Protein AF-A0A3N9WDV1-F1 (afdb_monomer_lite)

pLDDT: mean 91.4, std 13.29, range [44.91, 98.69]

Secondary structure (DSSP, 8-state):
---HHHHHHHH--HHHHHHHHHHHHHHHHHHHHHHHHHHHHS-HHHHHHHHTT--HHHHHHHHHHHHH-THHHH---S---HHHHHHHHHHHHHHHHHHHHHHHHTT-HHHHHHHHHHHHHTTSS-HHHHHHHHHHHHHHHHHT-

Sequence (145 aa):
MSTDADLVSEVDDPERRLALIRQREILLAFEEYGPGYHRVTGDGCRYVAEIVNATPAEWEWIYAHARTHPEVLIQAGPARNPVQWRQLRREQGEAAFRAADAAFTAGDTQAALDLLDEAHALGAIGPEQWERLRLAVITTADGAR

Foldseek 3Di:
DDDLVVVLVVLDDPVVLVVVLLVLLLLLLLQQQQQVCCVVPVCSLVVSCVVSVHDPVVSVVSVVCCVVVVCSNHVHDPDDDPVRSLVVLQVQLVVLQVVLVVCLVVLNLNSNLVSLSSSDSSPVDDPVRSVVVNVVSSVVNSVVD

Organism: NCBI:txid2203716

Structure (mmCIF, N/CA/C/O backbone):
data_AF-A0A3N9WDV1-F1
#
_entry.id   AF-A0A3N9WDV1-F1
#
loop_
_atom_site.group_PDB
_atom_site.id
_atom_site.type_symbol
_atom_site.label_atom_id
_atom_site.label_alt_id
_atom_site.label_comp_id
_atom_site.label_asym_id
_atom_site.label_entity_id
_atom_site.label_seq_id
_atom_site.pdbx_PDB_ins_code
_atom_site.Cartn_x
_atom_site.Cartn_y
_atom_site.Cartn_z
_atom_site.occupancy
_atom_site.B_iso_or_equiv
_atom_site.auth_seq_id
_atom_site.auth_comp_id
_atom_site.auth_asym_id
_atom_site.auth_atom_id
_atom_site.pd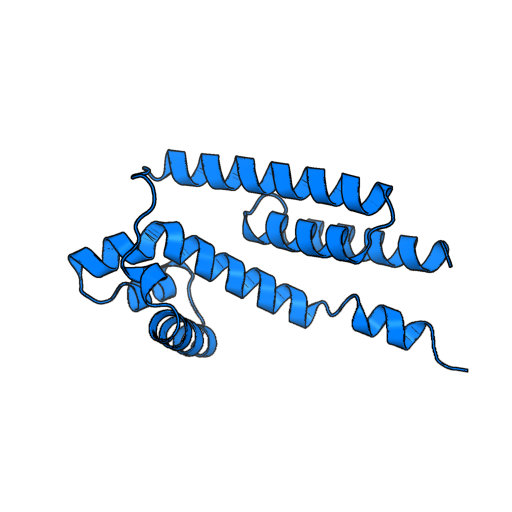bx_PDB_model_num
ATOM 1 N N . MET A 1 1 ? -4.867 -13.563 37.005 1.00 44.91 1 MET A N 1
ATOM 2 C CA . MET A 1 1 ? -5.627 -12.404 36.499 1.00 44.91 1 MET A CA 1
ATOM 3 C C . MET A 1 1 ? -4.679 -11.571 35.655 1.00 44.91 1 MET A C 1
ATOM 5 O O . MET A 1 1 ? -4.004 -10.707 36.190 1.00 44.91 1 MET A O 1
ATOM 9 N N . SER A 1 2 ? -4.555 -11.932 34.383 1.00 50.28 2 SER A N 1
ATOM 10 C CA . SER A 1 2 ? -3.883 -11.179 33.320 1.00 50.28 2 SER A CA 1
ATOM 11 C C . SER A 1 2 ? -4.471 -11.768 32.045 1.00 50.28 2 SER A C 1
ATOM 13 O O . SER A 1 2 ? -4.223 -12.938 31.768 1.00 50.28 2 SER A O 1
ATOM 15 N N . THR A 1 3 ? -5.393 -11.054 31.407 1.00 54.12 3 THR A N 1
ATOM 16 C CA . THR A 1 3 ? -6.096 -11.577 30.224 1.00 54.12 3 THR A CA 1
ATOM 17 C C . THR A 1 3 ? -6.465 -10.470 29.243 1.00 54.12 3 THR A C 1
ATOM 19 O O . THR A 1 3 ? -6.425 -10.708 28.045 1.00 54.12 3 THR A O 1
ATOM 22 N N . ASP A 1 4 ? -6.729 -9.245 29.709 1.00 47.69 4 ASP A N 1
ATOM 23 C CA . ASP A 1 4 ? -7.164 -8.171 28.803 1.00 47.69 4 ASP A CA 1
ATOM 24 C C . ASP A 1 4 ? -6.001 -7.435 28.120 1.00 47.69 4 ASP A C 1
ATOM 26 O O . ASP A 1 4 ? -6.088 -7.142 26.932 1.00 47.69 4 ASP A O 1
ATOM 30 N N . ALA A 1 5 ? -4.878 -7.218 28.815 1.00 50.69 5 ALA A N 1
ATOM 31 C CA . ALA A 1 5 ? -3.690 -6.586 28.226 1.00 50.69 5 ALA A CA 1
ATOM 32 C C . ALA A 1 5 ? -3.009 -7.466 27.157 1.00 50.69 5 ALA A C 1
ATOM 34 O O . ALA A 1 5 ? -2.520 -6.949 26.154 1.00 50.69 5 ALA A O 1
ATOM 35 N N . ASP A 1 6 ? -3.030 -8.791 27.339 1.00 48.19 6 ASP A N 1
ATOM 36 C CA . ASP A 1 6 ? -2.442 -9.746 26.390 1.00 48.19 6 ASP A CA 1
ATOM 37 C C . ASP A 1 6 ? -3.280 -9.869 25.099 1.00 48.19 6 ASP A C 1
ATOM 39 O O . ASP A 1 6 ? -2.723 -10.067 24.025 1.00 48.19 6 ASP A O 1
ATOM 43 N N . LEU A 1 7 ? -4.605 -9.669 25.163 1.00 48.56 7 LEU A N 1
ATOM 44 C CA . LEU A 1 7 ? -5.487 -9.698 23.983 1.00 48.56 7 LEU A CA 1
ATOM 45 C C . LEU A 1 7 ? -5.395 -8.425 23.129 1.00 48.56 7 LEU A C 1
ATOM 47 O O . LEU A 1 7 ? -5.507 -8.498 21.909 1.00 48.56 7 LEU A O 1
ATOM 51 N N . VAL A 1 8 ? -5.191 -7.253 23.741 1.00 51.97 8 VAL A N 1
ATOM 52 C CA . VAL A 1 8 ? -4.957 -5.998 22.995 1.00 51.97 8 VAL A CA 1
ATOM 53 C C . VAL A 1 8 ? -3.583 -6.029 22.323 1.00 51.97 8 VAL A C 1
ATOM 55 O O . VAL A 1 8 ? -3.456 -5.621 21.172 1.00 51.97 8 VAL A O 1
ATOM 58 N N . SER A 1 9 ? -2.592 -6.620 23.001 1.00 55.59 9 SER A N 1
ATOM 59 C CA . SER A 1 9 ? -1.264 -6.900 22.447 1.00 55.59 9 SER A CA 1
ATOM 60 C C . SER A 1 9 ? -1.281 -7.865 21.251 1.00 55.59 9 SER A C 1
ATOM 62 O O . SER A 1 9 ? -0.339 -7.840 20.462 1.00 55.59 9 SER A O 1
ATOM 64 N N . GLU A 1 10 ? -2.291 -8.732 21.109 1.00 59.12 10 GLU A N 1
ATOM 65 C CA . GLU A 1 10 ? -2.431 -9.612 19.935 1.00 59.12 10 GLU A CA 1
ATOM 66 C C . GLU A 1 10 ? -3.119 -8.921 18.745 1.00 59.12 10 GLU A C 1
ATOM 68 O O . GLU A 1 10 ? -2.823 -9.249 17.595 1.00 59.12 10 GLU A O 1
ATOM 73 N N . VAL A 1 11 ? -4.029 -7.974 19.008 1.00 67.69 11 VAL A N 1
ATOM 74 C CA . VAL A 1 11 ? -4.834 -7.275 17.984 1.00 67.69 11 VAL A CA 1
ATOM 75 C C . VAL A 1 11 ? -4.102 -6.063 17.400 1.00 67.69 11 VAL A C 1
ATOM 77 O O . VAL A 1 11 ? -4.284 -5.722 16.225 1.00 67.69 11 VAL A O 1
ATOM 80 N N . ASP A 1 12 ? -3.250 -5.416 18.193 1.00 82.06 12 ASP A N 1
ATOM 81 C CA . ASP A 1 12 ? -2.482 -4.267 17.747 1.00 82.06 12 ASP A CA 1
ATOM 82 C C . ASP A 1 12 ? -1.011 -4.325 18.180 1.00 82.06 12 ASP A C 1
ATOM 84 O O . ASP A 1 12 ? -0.658 -4.152 19.344 1.00 82.06 12 ASP A O 1
ATOM 88 N N . ASP A 1 13 ? -0.153 -4.534 17.181 1.00 91.19 13 ASP A N 1
ATOM 89 C CA . ASP A 1 13 ? 1.296 -4.366 17.251 1.00 91.19 13 ASP A CA 1
ATOM 90 C C . ASP A 1 13 ? 1.681 -3.262 16.246 1.00 91.19 13 ASP A C 1
ATOM 92 O O . ASP A 1 13 ? 1.704 -3.516 15.032 1.00 91.19 13 ASP A O 1
ATOM 96 N N . PRO A 1 14 ? 1.951 -2.026 16.708 1.00 91.62 14 PRO A N 1
ATOM 97 C CA . PRO A 1 14 ? 2.173 -0.894 15.817 1.00 91.62 14 PRO A CA 1
ATOM 98 C C . PRO A 1 14 ? 3.441 -1.045 14.973 1.00 91.62 14 PRO A C 1
ATOM 100 O O . PRO A 1 14 ? 3.449 -0.629 13.815 1.00 91.62 14 PRO A O 1
ATOM 103 N N . GLU A 1 15 ? 4.500 -1.665 15.501 1.00 93.88 15 GLU A N 1
ATOM 104 C CA . GLU A 1 15 ? 5.738 -1.884 14.744 1.00 93.88 15 GLU A CA 1
ATOM 105 C C . GLU A 1 15 ? 5.502 -2.884 13.612 1.00 93.88 15 GLU A C 1
ATOM 107 O O . GLU A 1 15 ? 5.896 -2.648 12.464 1.00 93.88 15 GLU A O 1
ATOM 112 N N . ARG A 1 16 ? 4.789 -3.976 13.906 1.00 94.44 16 ARG A N 1
ATOM 113 C CA . ARG A 1 16 ? 4.403 -4.955 12.890 1.00 94.44 16 ARG A CA 1
ATOM 114 C C . ARG A 1 16 ? 3.471 -4.355 11.843 1.00 94.44 16 ARG A C 1
ATOM 116 O O . ARG A 1 16 ? 3.664 -4.631 10.658 1.00 94.44 16 ARG A O 1
ATOM 123 N N . ARG A 1 17 ? 2.489 -3.540 12.238 1.00 96.12 17 ARG A N 1
ATOM 124 C CA . ARG A 1 17 ? 1.591 -2.861 11.288 1.00 96.12 17 ARG A CA 1
ATOM 125 C C . ARG A 1 17 ? 2.359 -1.921 10.369 1.00 96.12 17 ARG A C 1
ATOM 127 O O . ARG A 1 17 ? 2.202 -2.015 9.157 1.00 96.12 17 ARG A O 1
ATOM 134 N N . LEU A 1 18 ? 3.274 -1.112 10.905 1.00 96.69 18 LEU A N 1
ATOM 135 C CA . LEU A 1 18 ? 4.146 -0.256 10.092 1.00 96.69 18 LEU A CA 1
ATOM 136 C C . LEU A 1 18 ? 4.996 -1.066 9.102 1.00 96.69 18 LEU A C 1
ATOM 138 O O . LEU A 1 18 ? 5.113 -0.682 7.938 1.00 96.69 18 LEU A O 1
ATOM 142 N N . ALA A 1 19 ? 5.537 -2.215 9.515 1.00 96.12 19 ALA A N 1
ATOM 143 C CA . ALA A 1 19 ? 6.256 -3.107 8.606 1.00 96.12 19 ALA A CA 1
ATOM 144 C C . ALA A 1 19 ? 5.353 -3.673 7.490 1.00 96.12 19 ALA A C 1
ATOM 146 O O . ALA A 1 19 ? 5.788 -3.769 6.342 1.00 96.12 19 ALA A O 1
ATOM 147 N N . LEU A 1 20 ? 4.098 -4.024 7.794 1.00 96.44 20 LEU A N 1
ATOM 148 C CA . LEU A 1 20 ? 3.128 -4.520 6.808 1.00 96.44 20 LEU A CA 1
ATOM 149 C C . LEU A 1 20 ? 2.665 -3.426 5.840 1.00 96.44 20 LEU A C 1
ATOM 151 O O . LEU A 1 20 ? 2.623 -3.665 4.634 1.00 96.44 20 LEU A O 1
ATOM 155 N N . ILE A 1 21 ? 2.392 -2.220 6.340 1.00 98.12 21 ILE A N 1
ATOM 156 C CA . ILE A 1 21 ? 2.113 -1.026 5.529 1.00 98.12 21 ILE A CA 1
ATOM 157 C C . ILE A 1 21 ? 3.267 -0.809 4.556 1.00 98.12 21 ILE A C 1
ATOM 159 O O . ILE A 1 21 ? 3.057 -0.671 3.352 1.00 98.12 21 ILE A O 1
ATOM 163 N N . ARG A 1 22 ? 4.503 -0.855 5.055 1.00 97.88 22 ARG A N 1
ATOM 164 C CA . ARG A 1 22 ? 5.686 -0.655 4.227 1.00 97.88 22 ARG A CA 1
ATOM 165 C C . ARG A 1 22 ? 5.844 -1.731 3.149 1.00 97.88 22 ARG A C 1
ATOM 167 O O . ARG A 1 22 ? 6.145 -1.418 1.999 1.00 97.88 22 ARG A O 1
ATOM 174 N N . GLN A 1 23 ? 5.591 -2.998 3.478 1.00 97.88 23 GLN A N 1
ATOM 175 C CA . GLN A 1 23 ? 5.543 -4.068 2.474 1.00 97.88 23 GLN A CA 1
ATOM 176 C C . GLN A 1 23 ? 4.455 -3.802 1.432 1.00 97.88 23 GLN A C 1
ATOM 178 O O . GLN A 1 23 ? 4.690 -3.982 0.236 1.00 97.88 23 GLN A O 1
ATOM 183 N N . ARG A 1 24 ? 3.283 -3.325 1.859 1.00 98.19 24 ARG A N 1
ATOM 184 C CA . ARG A 1 24 ? 2.194 -2.973 0.952 1.00 98.19 24 ARG A CA 1
ATOM 185 C C . ARG A 1 24 ? 2.587 -1.845 0.001 1.00 98.19 24 ARG A C 1
ATOM 187 O O . ARG A 1 24 ? 2.366 -1.998 -1.195 1.00 98.19 24 ARG A O 1
ATOM 194 N N . GLU A 1 25 ? 3.237 -0.784 0.474 1.00 98.06 25 GLU A N 1
ATOM 195 C CA . GLU A 1 25 ? 3.782 0.292 -0.374 1.00 98.06 25 GLU A CA 1
ATOM 196 C C . GLU A 1 25 ? 4.717 -0.243 -1.469 1.00 98.06 25 GLU A C 1
ATOM 198 O O . GLU A 1 25 ? 4.614 0.144 -2.636 1.00 98.06 25 GLU A O 1
ATOM 203 N N . ILE A 1 26 ? 5.597 -1.182 -1.117 1.00 98.44 26 ILE A N 1
ATOM 204 C CA . ILE A 1 26 ? 6.503 -1.828 -2.074 1.00 98.44 26 ILE A CA 1
ATOM 205 C C . ILE A 1 26 ? 5.715 -2.646 -3.110 1.00 98.44 26 ILE A C 1
ATOM 207 O O . ILE A 1 26 ? 6.023 -2.596 -4.302 1.00 98.44 26 ILE A O 1
ATOM 211 N N . LEU A 1 27 ? 4.668 -3.365 -2.695 1.00 97.50 27 LEU A N 1
ATOM 212 C CA . LEU A 1 27 ? 3.790 -4.092 -3.619 1.00 97.50 27 LEU A CA 1
ATOM 213 C C . LEU A 1 27 ? 3.030 -3.143 -4.558 1.00 97.50 27 LEU A C 1
ATOM 215 O O . LEU A 1 27 ? 2.920 -3.423 -5.751 1.00 97.50 27 LEU A O 1
ATOM 219 N N . LEU A 1 28 ? 2.574 -1.989 -4.065 1.00 96.69 28 LEU A N 1
ATOM 220 C CA . LEU A 1 28 ? 1.956 -0.955 -4.901 1.00 96.69 28 LEU A CA 1
ATOM 221 C C . LEU A 1 28 ? 2.942 -0.420 -5.956 1.00 96.69 28 LEU A C 1
ATOM 223 O O . LEU A 1 28 ? 2.527 -0.118 -7.079 1.00 96.69 28 LEU A O 1
ATOM 227 N N . ALA A 1 29 ? 4.235 -0.337 -5.624 1.00 96.31 29 ALA A N 1
ATOM 228 C CA . ALA A 1 29 ? 5.288 0.029 -6.568 1.00 96.31 29 ALA A CA 1
ATOM 229 C C . ALA A 1 29 ? 5.581 -1.086 -7.588 1.00 96.31 29 ALA A C 1
ATOM 231 O O . ALA A 1 29 ? 5.816 -0.788 -8.761 1.00 96.31 29 ALA A O 1
ATOM 232 N N . PHE A 1 30 ? 5.505 -2.363 -7.199 1.00 96.88 30 PHE A N 1
ATOM 233 C CA . PHE A 1 30 ? 5.530 -3.468 -8.163 1.00 96.88 30 PHE A CA 1
ATOM 234 C C . PHE A 1 30 ? 4.378 -3.367 -9.165 1.00 96.88 30 PHE A C 1
ATOM 236 O O . PHE A 1 30 ? 4.627 -3.435 -10.366 1.00 96.88 30 PHE A O 1
ATOM 243 N N . GLU A 1 31 ? 3.146 -3.144 -8.698 1.00 95.00 31 GLU A N 1
ATOM 244 C CA . GLU A 1 31 ? 1.966 -3.013 -9.566 1.00 95.00 31 GLU A CA 1
ATOM 245 C C . GLU A 1 31 ? 2.131 -1.903 -10.622 1.00 95.00 31 GLU A C 1
ATOM 247 O O . GLU A 1 31 ? 1.708 -2.066 -11.769 1.00 95.00 31 GLU A O 1
ATOM 252 N N . GLU A 1 32 ? 2.742 -0.778 -10.241 1.00 94.44 32 GLU A N 1
ATOM 253 C CA . GLU A 1 32 ? 2.915 0.380 -11.120 1.00 94.44 32 GLU A CA 1
ATOM 254 C C . GLU A 1 32 ? 4.133 0.253 -12.051 1.00 94.44 32 GLU A C 1
ATOM 256 O O . GLU A 1 32 ? 4.038 0.556 -13.245 1.00 94.44 32 GLU A O 1
ATOM 261 N N . TYR A 1 33 ? 5.272 -0.208 -11.530 1.00 93.88 33 TYR A N 1
ATOM 262 C CA . TYR A 1 33 ? 6.571 -0.083 -12.197 1.00 93.88 33 TYR A CA 1
ATOM 263 C C . TYR A 1 33 ? 7.220 -1.424 -12.552 1.00 93.88 33 TYR A C 1
ATOM 265 O O . TYR A 1 33 ? 7.912 -1.514 -13.571 1.00 93.88 33 TYR A O 1
ATOM 273 N N . GLY A 1 34 ? 6.991 -2.465 -11.747 1.00 94.12 34 GLY A N 1
ATOM 274 C CA . GLY A 1 34 ? 7.700 -3.747 -11.815 1.00 94.12 34 GLY A CA 1
ATOM 275 C C . GLY A 1 34 ? 7.695 -4.367 -13.217 1.00 94.12 34 GLY A C 1
ATOM 276 O O . GLY A 1 34 ? 8.768 -4.499 -13.817 1.00 94.12 34 GLY A O 1
ATOM 277 N N . PRO A 1 35 ? 6.518 -4.668 -13.800 1.00 94.44 35 PRO A N 1
ATOM 278 C CA . PRO A 1 35 ? 6.431 -5.283 -15.122 1.00 94.44 35 PRO A CA 1
ATOM 279 C C . PRO A 1 35 ? 6.991 -4.427 -16.258 1.00 94.44 35 PRO A C 1
ATOM 281 O O . PRO A 1 35 ? 7.571 -4.949 -17.213 1.00 94.44 35 PRO A O 1
ATOM 284 N N . GLY A 1 36 ? 6.819 -3.106 -16.171 1.00 91.94 36 GLY A N 1
ATOM 285 C CA . GLY A 1 36 ? 7.315 -2.170 -17.176 1.00 91.94 36 GLY A CA 1
ATOM 286 C C . GLY A 1 36 ? 8.839 -2.168 -17.233 1.00 91.94 36 GLY A C 1
ATOM 287 O O . GLY A 1 36 ? 9.417 -2.409 -18.294 1.00 91.94 36 GLY A O 1
ATOM 288 N N . TYR A 1 37 ? 9.491 -1.958 -16.087 1.00 93.81 37 TYR A N 1
ATOM 289 C CA . TYR A 1 37 ? 10.950 -1.942 -16.021 1.00 93.81 37 TYR A CA 1
ATOM 290 C C . TYR A 1 37 ? 11.555 -3.313 -16.275 1.00 93.81 37 TYR A C 1
ATOM 292 O O . TYR A 1 37 ? 12.521 -3.397 -17.026 1.00 93.81 37 TYR A O 1
ATOM 300 N N . HIS A 1 38 ? 10.963 -4.389 -15.751 1.00 96.19 38 HIS A N 1
ATOM 301 C CA . HIS A 1 38 ? 11.467 -5.736 -16.004 1.00 96.19 38 HIS A CA 1
ATOM 302 C C . HIS A 1 38 ? 11.510 -6.064 -17.504 1.00 96.19 38 HIS A C 1
ATOM 304 O O . HIS A 1 38 ? 12.505 -6.596 -17.986 1.00 96.19 38 HIS A O 1
ATOM 310 N N . ARG A 1 39 ? 10.492 -5.660 -18.277 1.00 93.69 39 ARG A N 1
ATOM 311 C CA . ARG A 1 39 ? 10.474 -5.856 -19.736 1.00 93.69 39 ARG A CA 1
ATOM 312 C C . ARG A 1 39 ? 11.585 -5.096 -20.466 1.00 93.69 39 ARG A C 1
ATOM 314 O O . ARG A 1 39 ? 12.066 -5.566 -21.491 1.00 93.69 39 ARG A O 1
ATOM 321 N N . VAL A 1 40 ? 11.950 -3.911 -19.979 1.00 93.00 40 VAL A N 1
ATOM 322 C CA . VAL A 1 40 ? 12.935 -3.034 -20.631 1.00 93.00 40 VAL A CA 1
ATOM 323 C C . VAL A 1 40 ? 14.363 -3.386 -20.217 1.00 93.00 40 VAL A C 1
ATOM 325 O O . VAL A 1 40 ? 15.272 -3.309 -21.038 1.00 93.00 40 VAL A O 1
ATOM 328 N N . THR A 1 41 ? 14.575 -3.752 -18.953 1.00 93.62 41 THR A N 1
ATOM 329 C CA . THR A 1 41 ? 15.915 -3.843 -18.351 1.00 93.62 41 THR A CA 1
ATOM 330 C C . THR A 1 41 ? 16.286 -5.243 -17.880 1.00 93.62 41 THR A C 1
ATOM 332 O O . THR A 1 41 ? 17.453 -5.493 -17.595 1.00 93.62 41 THR A O 1
ATOM 335 N N . GLY A 1 42 ? 15.316 -6.153 -17.772 1.00 93.94 42 GLY A N 1
ATOM 336 C CA . GLY A 1 42 ? 15.494 -7.472 -17.168 1.00 93.94 42 GLY A CA 1
ATOM 337 C C . GLY A 1 42 ? 15.508 -7.467 -15.635 1.00 93.94 42 GLY A C 1
ATOM 338 O O . GLY A 1 42 ? 15.440 -8.535 -15.037 1.00 93.94 42 GLY A O 1
ATOM 339 N N . ASP A 1 43 ? 15.516 -6.301 -14.979 1.00 95.06 43 ASP A N 1
ATOM 340 C CA . ASP A 1 43 ? 15.625 -6.188 -13.519 1.00 95.06 43 ASP A CA 1
ATOM 341 C C . ASP A 1 43 ? 14.619 -5.172 -12.962 1.00 95.06 43 ASP A C 1
ATOM 343 O O . ASP A 1 43 ? 14.954 -4.032 -12.644 1.00 95.06 43 ASP A O 1
ATOM 347 N N . GLY A 1 44 ? 13.347 -5.577 -12.878 1.00 96.44 44 GLY A N 1
ATOM 348 C CA . GLY A 1 44 ? 12.295 -4.745 -12.288 1.00 96.44 44 GLY A CA 1
ATOM 349 C C . GLY A 1 44 ? 12.455 -4.565 -10.776 1.00 96.44 44 GLY A C 1
ATOM 350 O O . GLY A 1 44 ? 12.094 -3.511 -10.259 1.00 96.44 44 GLY A O 1
ATOM 351 N N . CYS A 1 45 ? 13.045 -5.546 -10.082 1.00 97.62 45 CYS A N 1
ATOM 352 C CA . CYS A 1 4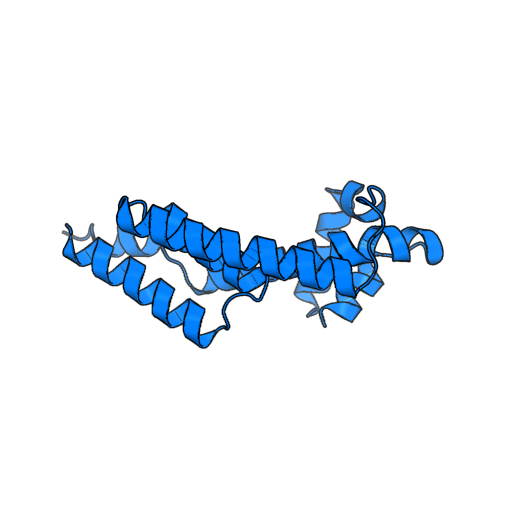5 ? 13.301 -5.494 -8.641 1.00 97.62 45 CYS A CA 1
ATOM 353 C C . CYS A 1 45 ? 14.188 -4.308 -8.269 1.00 97.62 45 CYS A C 1
ATOM 355 O O . CYS A 1 45 ? 13.829 -3.548 -7.370 1.00 97.62 45 CYS A O 1
ATOM 357 N N . ARG A 1 46 ? 15.291 -4.100 -9.002 1.00 98.06 46 ARG A N 1
ATOM 358 C CA . ARG A 1 46 ? 16.177 -2.951 -8.787 1.00 98.06 46 ARG A CA 1
ATOM 359 C C . ARG A 1 46 ? 15.425 -1.624 -8.877 1.00 98.06 46 ARG A C 1
ATOM 361 O O . ARG A 1 46 ? 15.572 -0.781 -8.001 1.00 98.06 46 ARG A O 1
ATOM 368 N N . TYR A 1 47 ? 14.593 -1.445 -9.903 1.00 96.31 47 TYR A N 1
ATOM 369 C CA . TYR A 1 47 ? 13.850 -0.194 -10.085 1.00 96.31 47 TYR A CA 1
ATOM 370 C C . TYR A 1 47 ? 12.791 0.026 -9.012 1.00 96.31 47 TYR A C 1
ATOM 372 O O . TYR A 1 47 ? 12.650 1.146 -8.534 1.00 96.31 47 TYR A O 1
ATOM 380 N N . VAL A 1 48 ? 12.065 -1.019 -8.608 1.00 97.94 48 VAL A N 1
ATOM 381 C CA . VAL A 1 48 ? 11.108 -0.914 -7.497 1.00 97.94 48 VAL A CA 1
ATOM 382 C C . VAL A 1 48 ? 11.828 -0.485 -6.221 1.00 97.94 48 VAL A C 1
ATOM 384 O O . VAL 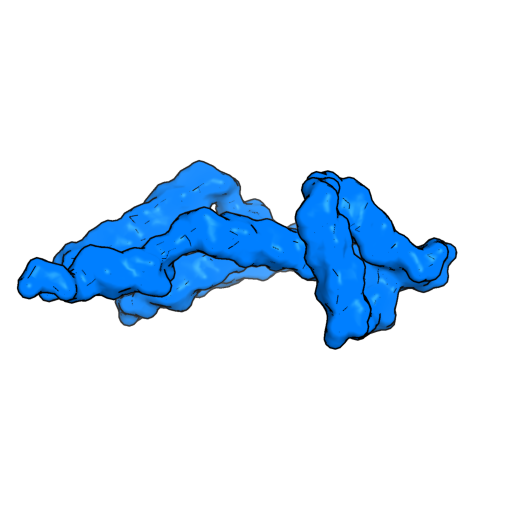A 1 48 ? 11.391 0.465 -5.575 1.00 97.94 48 VAL A O 1
ATOM 387 N N . ALA A 1 49 ? 12.961 -1.116 -5.904 1.00 98.38 49 ALA A N 1
ATOM 388 C CA . ALA A 1 49 ? 13.762 -0.786 -4.731 1.00 98.38 49 ALA A CA 1
ATOM 389 C C . ALA A 1 49 ? 14.303 0.656 -4.770 1.00 98.38 49 ALA A C 1
ATOM 391 O O . ALA A 1 49 ? 14.244 1.365 -3.768 1.00 98.38 49 ALA A O 1
ATOM 392 N N . GLU A 1 50 ? 14.772 1.125 -5.927 1.00 97.94 50 GLU A N 1
ATOM 393 C CA . GLU A 1 50 ? 15.219 2.511 -6.114 1.00 97.94 50 GLU A CA 1
ATOM 394 C C . GLU A 1 50 ? 14.067 3.519 -5.965 1.00 97.94 50 GLU A C 1
ATOM 396 O O . GLU A 1 50 ? 14.214 4.514 -5.258 1.00 97.94 50 GLU A O 1
ATOM 401 N N . ILE A 1 51 ? 12.906 3.259 -6.576 1.00 96.25 51 ILE A N 1
ATOM 402 C CA . ILE A 1 51 ? 11.735 4.154 -6.541 1.00 96.25 51 ILE A CA 1
ATOM 403 C C . ILE A 1 51 ? 11.222 4.350 -5.114 1.00 96.25 51 ILE A C 1
ATOM 405 O O . ILE A 1 51 ? 10.897 5.471 -4.721 1.00 96.25 51 ILE A O 1
ATOM 409 N N . VAL A 1 52 ? 11.160 3.273 -4.330 1.00 97.00 52 VAL A N 1
ATOM 410 C CA . VAL A 1 52 ? 10.674 3.327 -2.944 1.00 97.00 52 VAL A CA 1
ATOM 411 C C . VAL A 1 52 ? 11.763 3.705 -1.939 1.00 97.00 52 VAL A C 1
ATOM 413 O O . VAL A 1 52 ? 11.477 3.749 -0.744 1.00 97.00 52 VAL A O 1
ATOM 416 N N . ASN A 1 53 ? 12.987 4.003 -2.394 1.00 97.94 53 ASN A N 1
ATOM 417 C CA . ASN A 1 53 ? 14.163 4.248 -1.551 1.00 97.94 53 ASN A CA 1
ATOM 418 C C . ASN A 1 53 ? 14.377 3.131 -0.514 1.00 97.94 53 ASN A C 1
ATOM 420 O O . ASN A 1 53 ? 14.477 3.387 0.686 1.00 97.94 53 ASN A O 1
ATOM 424 N N . ALA A 1 54 ? 14.395 1.885 -0.983 1.00 98.00 54 ALA A N 1
ATOM 425 C CA . ALA A 1 54 ? 14.439 0.707 -0.132 1.00 98.00 54 ALA A CA 1
ATOM 426 C C . ALA A 1 54 ? 15.712 0.643 0.733 1.00 98.00 54 ALA A C 1
ATOM 428 O O . ALA A 1 54 ? 16.830 0.868 0.257 1.00 98.00 54 ALA A O 1
ATOM 429 N N . THR A 1 55 ? 15.549 0.261 1.998 1.00 98.19 55 THR A N 1
ATOM 430 C CA . THR A 1 55 ? 16.651 -0.105 2.901 1.00 98.19 55 THR A CA 1
ATOM 431 C C . THR A 1 55 ? 17.270 -1.450 2.501 1.00 98.19 55 THR A C 1
ATOM 433 O O . THR A 1 55 ? 16.600 -2.250 1.850 1.00 98.19 55 THR A O 1
ATOM 436 N N . PRO A 1 56 ? 18.506 -1.793 2.916 1.00 98.12 56 PRO A N 1
ATOM 437 C CA . PRO A 1 56 ? 19.120 -3.078 2.556 1.00 98.12 56 PRO A CA 1
ATOM 438 C C . PRO A 1 56 ? 18.270 -4.317 2.891 1.00 98.12 56 PRO A C 1
ATOM 440 O O . PRO A 1 56 ? 18.251 -5.275 2.123 1.00 98.12 56 PRO A O 1
ATOM 443 N N . ALA A 1 57 ? 17.525 -4.293 4.001 1.00 97.19 57 ALA A N 1
ATOM 444 C CA . ALA A 1 57 ? 16.609 -5.377 4.355 1.00 97.19 57 ALA A CA 1
ATOM 445 C C . ALA A 1 57 ? 15.397 -5.450 3.406 1.00 97.19 57 ALA A C 1
ATOM 447 O O . ALA A 1 57 ? 14.953 -6.537 3.042 1.00 97.19 57 ALA A O 1
ATOM 448 N N . GLU A 1 58 ? 14.887 -4.301 2.961 1.00 98.44 58 GLU A N 1
ATOM 449 C CA . GLU A 1 58 ? 13.817 -4.232 1.962 1.00 98.44 58 GLU A CA 1
ATOM 450 C C . GLU A 1 58 ? 14.306 -4.677 0.581 1.00 98.44 58 GLU A C 1
ATOM 452 O O . GLU A 1 58 ? 13.555 -5.337 -0.127 1.00 98.44 58 GLU A O 1
ATOM 457 N N . TRP A 1 59 ? 15.563 -4.400 0.213 1.00 98.50 59 TRP A N 1
ATOM 458 C CA . TRP A 1 59 ? 16.177 -4.952 -1.001 1.00 98.50 59 TRP A CA 1
ATOM 459 C C . TRP A 1 59 ? 16.142 -6.485 -0.987 1.00 98.50 59 TRP A C 1
ATOM 461 O O . TRP A 1 59 ? 15.611 -7.098 -1.913 1.00 98.50 59 TRP A O 1
ATOM 471 N N . GLU A 1 60 ? 16.648 -7.109 0.079 1.00 98.19 60 GLU A N 1
ATOM 472 C CA . GLU A 1 60 ? 16.601 -8.567 0.263 1.00 98.19 60 GLU A CA 1
ATOM 473 C C . GLU A 1 60 ? 15.163 -9.099 0.156 1.00 98.19 60 GLU A C 1
ATOM 475 O O . GLU A 1 60 ? 14.895 -10.054 -0.582 1.00 98.19 60 GLU A O 1
ATOM 480 N N . TRP A 1 61 ? 14.217 -8.439 0.832 1.00 98.12 61 TRP A N 1
ATOM 481 C CA . TRP A 1 61 ? 12.805 -8.812 0.803 1.00 98.12 61 TRP A CA 1
ATOM 482 C C . TRP A 1 61 ? 12.189 -8.693 -0.598 1.00 98.12 61 TRP A C 1
ATOM 484 O O . TRP A 1 61 ? 11.527 -9.627 -1.040 1.00 98.12 61 TRP A O 1
ATOM 494 N N . ILE 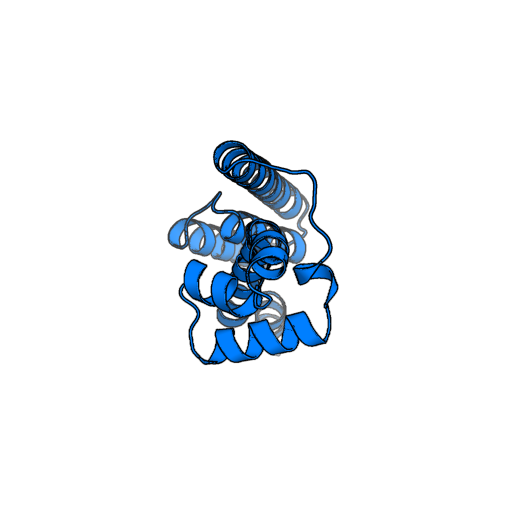A 1 62 ? 12.448 -7.604 -1.332 1.00 98.62 62 ILE A N 1
ATOM 495 C CA . ILE A 1 62 ? 11.964 -7.360 -2.704 1.00 98.62 62 ILE A CA 1
ATOM 496 C C . ILE A 1 62 ? 12.400 -8.492 -3.638 1.00 98.62 62 ILE A C 1
ATOM 498 O O . ILE A 1 62 ? 11.579 -9.051 -4.370 1.00 98.62 62 ILE A O 1
ATOM 502 N N . TYR A 1 63 ? 13.684 -8.862 -3.601 1.00 98.31 63 TYR A N 1
ATOM 503 C CA . TYR A 1 63 ? 14.209 -9.946 -4.434 1.00 98.31 63 TYR A CA 1
ATOM 504 C C . TYR A 1 63 ? 13.689 -11.317 -3.992 1.00 98.31 63 TYR A C 1
ATOM 506 O O . TYR A 1 63 ? 13.406 -12.169 -4.838 1.00 98.31 63 TYR A O 1
ATOM 514 N N . ALA A 1 64 ? 13.551 -11.555 -2.686 1.00 98.19 64 ALA A N 1
ATOM 515 C CA . ALA A 1 64 ? 12.969 -12.792 -2.177 1.00 98.19 64 ALA A CA 1
ATOM 516 C C . ALA A 1 64 ? 11.498 -12.938 -2.592 1.00 98.19 64 ALA A C 1
ATOM 518 O O . ALA A 1 64 ? 11.109 -14.006 -3.064 1.00 98.19 64 ALA A O 1
ATOM 519 N N . HIS A 1 65 ? 10.716 -11.862 -2.483 1.00 97.88 65 HIS A N 1
ATOM 520 C CA . HIS A 1 65 ? 9.308 -11.828 -2.853 1.00 97.88 65 HIS A CA 1
ATOM 521 C C . HIS A 1 65 ? 9.119 -12.092 -4.347 1.00 97.88 65 HIS A C 1
ATOM 523 O O . HIS A 1 65 ? 8.385 -13.004 -4.707 1.00 97.88 65 HIS A O 1
ATOM 529 N N . ALA A 1 66 ? 9.835 -11.383 -5.224 1.00 97.44 66 ALA A N 1
ATOM 530 C CA . ALA A 1 66 ? 9.717 -11.586 -6.670 1.00 97.44 66 ALA A CA 1
ATOM 531 C C . ALA A 1 66 ? 10.183 -12.979 -7.134 1.00 97.44 66 ALA A C 1
ATOM 533 O O . ALA A 1 66 ? 9.750 -13.468 -8.174 1.00 97.44 66 ALA A O 1
ATOM 534 N N . ARG A 1 67 ? 11.052 -13.651 -6.366 1.00 97.69 67 ARG A N 1
ATOM 535 C CA . ARG A 1 67 ? 11.451 -15.039 -6.642 1.00 97.69 67 ARG A CA 1
ATOM 536 C C . ARG A 1 67 ? 10.330 -16.033 -6.342 1.00 97.69 67 ARG A C 1
ATOM 538 O O . ARG A 1 67 ? 10.208 -17.028 -7.051 1.00 97.69 67 ARG A O 1
ATOM 545 N N . THR A 1 68 ? 9.553 -15.793 -5.287 1.00 97.75 68 THR A N 1
ATOM 546 C CA . THR A 1 68 ? 8.425 -16.652 -4.891 1.00 97.75 68 THR A CA 1
ATOM 547 C C . THR A 1 68 ? 7.103 -16.249 -5.548 1.00 97.75 68 THR A C 1
ATOM 549 O O . THR A 1 68 ? 6.220 -17.093 -5.650 1.00 97.75 68 THR A O 1
ATOM 552 N N . HIS A 1 69 ? 7.012 -15.015 -6.050 1.00 96.81 69 HIS A N 1
ATOM 553 C CA . HIS A 1 69 ? 5.857 -14.417 -6.728 1.00 96.81 69 HIS A CA 1
ATOM 554 C C . HIS A 1 69 ? 6.296 -13.757 -8.048 1.00 96.81 69 HIS A C 1
ATOM 556 O O . HIS A 1 69 ? 6.235 -12.533 -8.190 1.00 96.81 69 HIS A O 1
ATOM 562 N N . PRO A 1 70 ? 6.812 -14.523 -9.027 1.00 96.44 70 PRO A N 1
ATOM 563 C CA . PRO A 1 70 ? 7.341 -13.960 -10.271 1.00 96.44 70 PRO A CA 1
ATOM 564 C C . PRO A 1 70 ? 6.300 -13.176 -11.084 1.00 96.44 70 PRO A C 1
ATOM 566 O O . PRO A 1 70 ? 6.667 -12.331 -11.902 1.00 96.44 70 PRO A O 1
ATOM 569 N N . GLU A 1 71 ? 5.005 -13.406 -10.854 1.00 95.31 71 GLU A N 1
ATOM 570 C CA . GLU A 1 71 ? 3.896 -12.683 -11.472 1.00 95.31 71 GLU A CA 1
ATOM 571 C C . GLU A 1 71 ? 3.983 -11.163 -11.295 1.00 95.31 71 GLU A C 1
ATOM 573 O O . GLU A 1 71 ? 3.628 -10.444 -12.229 1.00 95.31 71 GLU A O 1
ATOM 578 N N . VAL A 1 72 ? 4.544 -10.663 -10.186 1.00 94.94 72 VAL A N 1
ATOM 579 C CA . VAL A 1 72 ? 4.687 -9.216 -9.928 1.00 94.94 72 VAL A CA 1
ATOM 580 C C . VAL A 1 72 ? 5.614 -8.516 -10.930 1.00 94.94 72 VAL A C 1
ATOM 582 O O . VAL A 1 72 ? 5.579 -7.295 -11.066 1.00 94.94 72 VAL A O 1
ATOM 585 N N . LEU A 1 73 ? 6.442 -9.279 -11.652 1.00 95.75 73 LEU A N 1
ATOM 586 C CA . LEU A 1 73 ? 7.365 -8.779 -12.674 1.00 95.75 73 LEU A CA 1
ATOM 587 C C . LEU A 1 73 ? 6.863 -8.980 -14.108 1.00 95.75 73 LEU A C 1
ATOM 589 O O . LEU A 1 73 ? 7.450 -8.427 -15.036 1.00 95.75 73 LEU A O 1
ATOM 593 N N . ILE A 1 74 ? 5.818 -9.778 -14.327 1.00 91.94 74 ILE A N 1
ATOM 594 C CA . ILE A 1 74 ? 5.388 -10.154 -15.686 1.00 91.94 74 ILE A CA 1
ATOM 595 C C . ILE A 1 74 ? 3.921 -9.834 -15.964 1.00 91.94 74 ILE A C 1
ATOM 597 O O . ILE A 1 74 ? 3.571 -9.525 -17.106 1.00 91.94 74 ILE A O 1
ATOM 601 N N . GLN A 1 75 ? 3.062 -9.851 -14.944 1.00 89.25 75 GLN A N 1
ATOM 602 C CA . GLN A 1 75 ? 1.648 -9.529 -15.079 1.00 89.25 75 GLN A CA 1
ATOM 603 C C . GLN A 1 75 ? 1.452 -8.021 -14.950 1.00 89.25 75 GLN A C 1
ATOM 605 O O . GLN A 1 75 ? 1.233 -7.475 -13.874 1.00 89.25 75 GLN A O 1
ATOM 610 N N . ALA A 1 76 ? 1.523 -7.331 -16.086 1.00 80.56 76 ALA A N 1
ATOM 611 C CA . ALA A 1 76 ? 1.089 -5.947 -16.149 1.00 80.56 76 ALA A CA 1
ATOM 612 C C . ALA A 1 76 ? -0.446 -5.889 -16.092 1.00 80.56 76 ALA A C 1
ATOM 614 O O . ALA A 1 76 ? -1.126 -6.514 -16.910 1.00 80.56 76 ALA A O 1
ATOM 615 N N . GLY A 1 77 ? -0.987 -5.100 -15.162 1.00 80.31 77 GLY A N 1
ATOM 616 C CA . GLY A 1 77 ? -2.384 -4.677 -15.226 1.00 80.31 77 GLY A CA 1
ATOM 617 C C . GLY A 1 77 ? -2.658 -3.794 -16.456 1.00 80.31 77 GLY A C 1
ATOM 618 O O . GLY A 1 77 ? -1.769 -3.561 -17.283 1.00 80.31 77 GLY A O 1
ATOM 619 N N . PRO A 1 78 ? -3.883 -3.253 -16.589 1.00 86.19 78 PRO A N 1
ATOM 620 C CA . PRO A 1 78 ? -4.198 -2.291 -17.638 1.00 86.19 78 PRO A CA 1
ATOM 621 C C . PRO A 1 78 ? -3.171 -1.158 -17.685 1.00 86.19 78 PRO A C 1
ATOM 623 O O . PRO A 1 78 ? -2.809 -0.604 -16.642 1.00 86.19 78 PRO A O 1
ATOM 626 N N . ALA A 1 79 ? -2.724 -0.811 -18.894 1.00 85.50 79 ALA A N 1
ATOM 627 C CA . ALA A 1 79 ? -1.789 0.285 -19.093 1.00 85.50 79 ALA A CA 1
ATOM 628 C C . ALA A 1 79 ? -2.389 1.585 -18.539 1.00 85.50 79 ALA A C 1
ATOM 630 O O . ALA A 1 79 ? -3.482 1.996 -18.933 1.00 85.50 79 ALA A O 1
ATOM 631 N N . ARG A 1 80 ? -1.661 2.219 -17.620 1.00 93.69 80 ARG A N 1
ATOM 632 C CA . ARG A 1 80 ? -2.037 3.474 -16.970 1.00 93.69 80 ARG A CA 1
ATOM 633 C C . ARG A 1 80 ? -0.881 4.456 -17.060 1.00 93.69 80 ARG A C 1
ATOM 635 O O . ARG A 1 80 ? 0.278 4.081 -16.903 1.00 93.69 80 ARG A O 1
ATOM 642 N N . ASN A 1 81 ? -1.201 5.716 -17.315 1.00 92.94 81 ASN A N 1
ATOM 643 C CA . ASN A 1 81 ? -0.249 6.809 -17.169 1.00 92.94 81 ASN A CA 1
ATOM 644 C C . ASN A 1 81 ? -0.132 7.229 -15.683 1.00 92.94 81 ASN A C 1
ATOM 646 O O . ASN A 1 81 ? -0.983 6.854 -14.871 1.00 92.94 81 ASN A O 1
ATOM 650 N N . PRO A 1 82 ? 0.867 8.050 -15.309 1.00 91.44 82 PRO A N 1
ATOM 651 C CA . PRO A 1 82 ? 1.066 8.447 -13.911 1.00 91.44 82 PRO A CA 1
ATOM 652 C C . PRO A 1 82 ? -0.129 9.169 -13.267 1.00 91.44 82 PRO A C 1
ATOM 654 O O . PRO A 1 82 ? -0.337 9.074 -12.062 1.00 91.44 82 PRO A O 1
ATOM 657 N N . VAL A 1 83 ? -0.939 9.905 -14.041 1.00 95.88 83 VAL A N 1
ATOM 658 C CA . VAL A 1 83 ? -2.151 10.565 -13.517 1.00 95.88 83 VAL A CA 1
ATOM 659 C C . VAL A 1 83 ? -3.207 9.521 -13.157 1.00 95.88 83 VAL A C 1
ATOM 661 O O . VAL A 1 83 ? -3.815 9.612 -12.095 1.00 95.88 83 VAL A O 1
ATOM 664 N N . GLN A 1 84 ? -3.392 8.514 -14.011 1.00 96.44 84 GLN A N 1
ATOM 665 C CA . GLN A 1 84 ? -4.339 7.422 -13.785 1.00 96.44 84 GLN A CA 1
ATOM 666 C C . GLN A 1 84 ? -3.934 6.550 -12.595 1.00 96.44 84 GLN A C 1
ATOM 668 O O . GLN A 1 84 ? -4.805 6.137 -11.836 1.00 96.44 84 GLN A O 1
ATOM 673 N N . TRP A 1 85 ? -2.636 6.302 -12.398 1.00 94.62 85 TRP A N 1
ATOM 674 C CA . TRP A 1 85 ? -2.150 5.625 -11.194 1.00 94.62 85 TRP A CA 1
ATOM 675 C C . TRP A 1 85 ? -2.444 6.430 -9.934 1.00 94.62 85 TRP A C 1
ATOM 677 O O . TRP A 1 85 ? -3.060 5.901 -9.013 1.00 94.62 85 TRP A O 1
ATOM 687 N N . ARG A 1 86 ? -2.120 7.730 -9.917 1.00 94.25 86 ARG A N 1
ATOM 688 C CA . ARG A 1 86 ? -2.448 8.598 -8.774 1.00 94.25 86 ARG A CA 1
ATOM 689 C C . ARG A 1 86 ? -3.944 8.638 -8.473 1.00 94.25 86 ARG A C 1
ATOM 691 O O . ARG A 1 86 ? -4.325 8.574 -7.309 1.00 94.25 86 ARG A O 1
ATOM 698 N N . GLN A 1 87 ? -4.785 8.733 -9.501 1.00 97.06 87 GLN A N 1
ATOM 699 C CA . GLN A 1 87 ? -6.236 8.716 -9.327 1.00 97.06 87 GLN A CA 1
ATOM 700 C C . GLN A 1 87 ? -6.716 7.380 -8.750 1.00 97.06 87 GLN A C 1
ATOM 702 O O . GLN A 1 87 ? -7.470 7.385 -7.783 1.00 97.06 87 GLN A O 1
ATOM 707 N N . LEU A 1 88 ? -6.236 6.253 -9.285 1.00 96.19 88 LEU A N 1
ATOM 708 C CA . LEU A 1 88 ? -6.584 4.928 -8.778 1.00 96.19 88 LEU A CA 1
ATOM 709 C C . LEU A 1 88 ? -6.203 4.773 -7.300 1.00 96.19 88 LEU A C 1
ATOM 711 O O . LEU A 1 88 ? -7.031 4.343 -6.504 1.00 96.19 88 LEU A O 1
ATOM 715 N N . ARG A 1 89 ? -4.973 5.152 -6.926 1.00 95.81 89 ARG A N 1
ATOM 716 C CA . ARG A 1 89 ? -4.499 5.066 -5.535 1.00 95.81 89 ARG A CA 1
ATOM 717 C C . ARG A 1 89 ? -5.342 5.923 -4.601 1.00 95.81 89 ARG A C 1
ATOM 719 O O . ARG A 1 89 ? -5.760 5.446 -3.552 1.00 95.81 89 ARG A O 1
ATOM 726 N N . ARG A 1 90 ? -5.672 7.145 -5.026 1.00 96.94 90 ARG A N 1
ATOM 727 C CA . ARG A 1 90 ? -6.568 8.032 -4.282 1.00 96.94 90 ARG A CA 1
ATOM 728 C C . ARG A 1 90 ? -7.948 7.405 -4.073 1.00 96.94 90 ARG A C 1
ATOM 730 O O . ARG A 1 90 ? -8.425 7.371 -2.946 1.00 96.94 90 ARG A O 1
ATOM 737 N N . GLU A 1 91 ? -8.584 6.905 -5.131 1.00 98.19 91 GLU A N 1
ATOM 738 C CA . GLU A 1 91 ? -9.920 6.299 -5.049 1.00 98.19 91 GLU A CA 1
ATOM 739 C C . GLU A 1 91 ? -9.931 5.059 -4.145 1.00 98.19 91 GLU A C 1
ATOM 741 O O . GLU A 1 91 ? -10.826 4.912 -3.310 1.00 98.19 91 GLU A O 1
ATOM 746 N N . GLN A 1 92 ? -8.920 4.194 -4.274 1.00 98.25 92 GLN A N 1
ATOM 747 C CA . GLN A 1 92 ? -8.761 3.008 -3.432 1.00 98.25 92 GLN A CA 1
ATOM 748 C C . GLN A 1 92 ? -8.519 3.387 -1.967 1.00 98.25 92 GLN A C 1
ATOM 750 O O . GLN A 1 92 ? -9.148 2.811 -1.084 1.00 98.25 92 GLN A O 1
ATOM 755 N N . GLY A 1 93 ? -7.664 4.376 -1.702 1.00 98.38 93 GLY A N 1
ATOM 756 C CA . GLY A 1 93 ? -7.347 4.801 -0.341 1.00 98.38 93 GLY A CA 1
ATOM 757 C C . GLY A 1 93 ? -8.534 5.476 0.345 1.00 98.38 93 GLY A C 1
ATOM 758 O O . GLY A 1 93 ? -8.838 5.178 1.497 1.00 98.38 93 GLY A O 1
ATOM 759 N N . GLU A 1 94 ? -9.279 6.321 -0.375 1.00 98.31 94 GLU A N 1
ATOM 760 C CA . GLU A 1 94 ? -10.531 6.900 0.124 1.00 98.31 94 GLU A CA 1
ATOM 761 C C . GLU A 1 94 ? -11.594 5.818 0.390 1.00 98.31 94 GLU A C 1
ATOM 763 O O . GLU A 1 94 ? -12.376 5.932 1.336 1.00 98.31 94 GLU A O 1
ATOM 768 N N . ALA A 1 95 ? -11.647 4.767 -0.436 1.00 98.69 95 ALA A N 1
ATOM 769 C CA . ALA A 1 95 ? -12.544 3.636 -0.219 1.00 98.69 95 ALA A CA 1
ATOM 770 C C . ALA A 1 95 ? -12.145 2.811 1.013 1.00 98.69 95 ALA A C 1
ATOM 772 O O . ALA A 1 95 ? -13.019 2.507 1.824 1.00 98.69 95 ALA A O 1
ATOM 773 N N . ALA A 1 96 ? -10.854 2.511 1.185 1.00 98.69 96 ALA A N 1
ATOM 774 C CA . ALA A 1 96 ? -10.326 1.832 2.368 1.00 98.69 96 ALA A CA 1
ATOM 775 C C . ALA A 1 96 ? -10.625 2.633 3.643 1.00 98.69 96 ALA A C 1
ATOM 777 O O . ALA A 1 96 ? -11.153 2.083 4.603 1.00 98.69 96 ALA A O 1
ATOM 778 N N . PHE A 1 97 ? -10.424 3.954 3.615 1.00 98.38 97 PHE A N 1
ATOM 779 C CA . PHE A 1 97 ? -10.720 4.818 4.756 1.00 98.38 97 PHE A CA 1
ATOM 780 C C . PHE A 1 97 ? -12.210 4.811 5.144 1.00 98.38 97 PHE A C 1
ATOM 782 O O . PHE A 1 97 ? -12.545 4.690 6.320 1.00 98.38 97 PHE A O 1
ATOM 789 N N . ARG A 1 98 ? -13.128 4.875 4.167 1.00 98.56 98 ARG A N 1
ATOM 790 C CA . ARG A 1 98 ? -14.574 4.743 4.441 1.00 98.56 98 ARG A CA 1
ATOM 791 C C . ARG A 1 98 ? -14.944 3.358 4.969 1.00 98.56 98 ARG A C 1
ATOM 793 O O . ARG A 1 98 ? -15.824 3.241 5.815 1.00 98.56 98 ARG A O 1
ATOM 800 N N . ALA A 1 99 ? -14.302 2.313 4.454 1.00 98.62 99 ALA A N 1
ATOM 801 C CA . ALA A 1 99 ? -14.533 0.955 4.923 1.00 98.62 99 ALA A CA 1
ATOM 802 C C . ALA A 1 99 ? -14.023 0.765 6.363 1.00 98.62 99 ALA A C 1
ATOM 804 O O . ALA A 1 99 ? -14.677 0.069 7.135 1.00 98.62 99 ALA A O 1
ATOM 805 N N . ALA A 1 100 ? -12.919 1.420 6.743 1.00 98.31 100 ALA A N 1
ATOM 806 C CA . ALA A 1 100 ? -12.406 1.408 8.111 1.00 98.31 100 ALA A CA 1
ATOM 807 C C . ALA A 1 100 ? -13.424 1.985 9.107 1.00 98.31 100 ALA A C 1
ATOM 809 O O . ALA A 1 100 ? -13.687 1.376 10.140 1.00 98.31 100 ALA A O 1
ATOM 810 N N . ASP A 1 101 ? -14.052 3.116 8.769 1.00 96.25 101 ASP A N 1
ATOM 811 C CA . ASP A 1 101 ? -15.108 3.735 9.584 1.00 96.25 101 ASP A CA 1
ATOM 812 C C . ASP A 1 101 ? -16.339 2.822 9.737 1.00 96.25 101 ASP A C 1
ATOM 814 O O . ASP A 1 101 ? -16.887 2.660 10.831 1.00 96.25 101 ASP A O 1
ATOM 818 N N . ALA A 1 102 ? -16.739 2.152 8.651 1.00 97.94 102 ALA A N 1
ATOM 819 C CA . ALA A 1 102 ? -17.837 1.191 8.679 1.00 97.94 102 ALA A CA 1
ATOM 820 C C . ALA A 1 102 ? -17.518 -0.036 9.552 1.00 97.94 102 ALA A C 1
ATOM 822 O O . ALA A 1 102 ? -18.366 -0.459 10.339 1.00 97.94 102 ALA A O 1
ATOM 823 N N . ALA A 1 103 ? -16.303 -0.584 9.445 1.00 97.44 103 ALA A N 1
ATOM 824 C CA . ALA A 1 103 ? -15.837 -1.693 10.277 1.00 97.44 103 ALA A CA 1
ATOM 825 C C . ALA A 1 103 ? -15.782 -1.300 11.760 1.00 97.44 103 ALA A C 1
ATOM 827 O O . ALA A 1 103 ? -16.300 -2.022 12.611 1.00 97.44 103 ALA A O 1
ATOM 828 N N . PHE A 1 104 ? -15.258 -0.108 12.058 1.00 95.56 104 PHE A N 1
ATOM 829 C CA . PHE A 1 104 ? -15.217 0.437 13.411 1.00 95.56 104 PHE A CA 1
ATOM 830 C C . PHE A 1 104 ? -16.621 0.589 14.008 1.00 95.56 104 PHE A C 1
ATOM 832 O O . PHE A 1 104 ? -16.883 0.117 15.112 1.00 95.56 104 PHE A O 1
ATOM 839 N N . THR A 1 105 ? -17.555 1.169 13.249 1.00 95.12 105 THR A N 1
ATOM 840 C CA . THR A 1 105 ? -18.960 1.330 13.661 1.00 95.12 105 THR A CA 1
ATOM 841 C C . THR A 1 105 ? -19.655 -0.017 13.888 1.00 95.12 105 THR A C 1
ATOM 843 O O . THR A 1 105 ? -20.524 -0.129 14.752 1.00 95.12 105 THR A O 1
ATOM 846 N N . ALA A 1 106 ? -19.269 -1.055 13.143 1.00 95.25 106 ALA A N 1
ATOM 847 C CA . ALA A 1 106 ? -19.765 -2.417 13.326 1.00 95.25 106 ALA A CA 1
ATOM 848 C C . ALA A 1 106 ? -19.104 -3.166 14.504 1.00 95.25 106 ALA A C 1
ATOM 850 O O . ALA A 1 106 ? -19.510 -4.288 14.806 1.00 95.25 106 ALA A O 1
ATOM 851 N N . GLY A 1 107 ? -18.107 -2.571 15.168 1.00 93.81 107 GLY A N 1
ATOM 852 C CA . GLY A 1 107 ? -17.344 -3.196 16.251 1.00 93.81 107 GLY A CA 1
ATOM 853 C C . GLY A 1 107 ? -16.247 -4.159 15.783 1.00 93.81 107 GLY A C 1
ATOM 854 O O . GLY A 1 107 ? -15.608 -4.801 16.617 1.00 93.81 107 GLY A O 1
ATOM 855 N N . ASP A 1 108 ? -15.990 -4.258 14.475 1.00 95.38 108 ASP A N 1
ATOM 856 C CA . ASP A 1 108 ? -14.905 -5.076 13.928 1.00 95.38 108 ASP A CA 1
ATOM 857 C C . ASP A 1 108 ? -13.579 -4.310 14.007 1.00 95.38 108 ASP A C 1
ATOM 859 O O . ASP A 1 108 ? -13.156 -3.611 13.084 1.00 95.38 108 ASP A O 1
ATOM 863 N N . THR A 1 109 ? -12.943 -4.422 15.172 1.00 94.12 109 THR A N 1
ATOM 864 C CA . THR A 1 109 ? -11.695 -3.715 15.493 1.00 94.12 109 THR A CA 1
ATOM 865 C C . THR A 1 109 ? -10.562 -4.128 14.554 1.00 94.12 109 THR A C 1
ATOM 867 O O . THR A 1 109 ? -9.845 -3.266 14.053 1.00 94.12 109 THR A O 1
ATOM 870 N N . GLN A 1 110 ? -10.418 -5.427 14.273 1.00 94.62 110 GLN A N 1
ATOM 871 C CA . GLN A 1 110 ? -9.346 -5.927 13.412 1.00 94.62 110 GLN A CA 1
ATOM 872 C C . GLN A 1 110 ? -9.504 -5.394 11.987 1.00 94.62 110 GLN A C 1
ATOM 874 O O . GLN A 1 110 ? -8.557 -4.832 11.438 1.00 94.62 110 GLN A O 1
ATOM 879 N N . ALA A 1 111 ? -10.705 -5.508 11.409 1.00 96.75 111 ALA A N 1
ATOM 880 C CA . ALA A 1 111 ? -10.950 -5.013 10.060 1.00 96.75 111 ALA A CA 1
ATOM 881 C C . ALA A 1 111 ? -10.783 -3.491 9.972 1.00 96.75 111 ALA A C 1
ATOM 883 O O . ALA A 1 111 ? -10.242 -2.995 8.985 1.00 96.75 111 ALA A O 1
ATOM 884 N N . ALA A 1 112 ? -11.197 -2.742 11.000 1.00 98.00 112 ALA A N 1
ATOM 885 C CA . ALA A 1 112 ? -10.992 -1.298 11.043 1.00 98.00 112 ALA A CA 1
ATOM 886 C C . ALA A 1 112 ? -9.502 -0.933 10.974 1.00 98.00 112 ALA A C 1
ATOM 888 O O . ALA A 1 112 ? -9.124 -0.073 10.180 1.00 98.00 112 ALA A O 1
ATOM 889 N N . LEU A 1 113 ? -8.656 -1.609 11.757 1.00 97.50 113 LEU A N 1
ATOM 890 C CA . LEU A 1 113 ? -7.212 -1.374 11.752 1.00 97.50 113 LEU A CA 1
ATOM 891 C C . LEU A 1 113 ? -6.568 -1.766 10.415 1.00 97.50 113 LEU A C 1
ATOM 893 O O . LEU A 1 113 ? -5.833 -0.968 9.840 1.00 97.50 113 LEU A O 1
ATOM 897 N N . ASP A 1 114 ? -6.902 -2.934 9.864 1.00 97.88 114 ASP A N 1
ATOM 898 C CA . ASP A 1 114 ? -6.339 -3.397 8.586 1.00 97.88 114 ASP A CA 1
ATOM 899 C C . ASP A 1 114 ? -6.719 -2.464 7.416 1.00 97.88 114 ASP A C 1
ATOM 901 O O . ASP A 1 114 ? -5.933 -2.229 6.497 1.00 97.88 114 ASP A O 1
ATOM 905 N N . LEU A 1 115 ? -7.916 -1.871 7.462 1.00 98.62 115 LEU A N 1
ATOM 906 C CA . LEU A 1 115 ? -8.370 -0.894 6.471 1.00 98.62 115 LEU A CA 1
ATOM 907 C C . LEU A 1 115 ? -7.726 0.489 6.654 1.00 98.62 115 LEU A C 1
ATOM 909 O O . LEU A 1 115 ? -7.519 1.193 5.661 1.00 98.62 115 LEU A O 1
ATOM 913 N N . LEU A 1 116 ? -7.376 0.882 7.885 1.00 98.44 116 LEU A N 1
ATOM 914 C CA . LEU A 1 116 ? -6.552 2.072 8.130 1.00 98.44 116 LEU A CA 1
ATOM 915 C C . LEU A 1 116 ? -5.130 1.885 7.595 1.00 98.44 116 LEU A C 1
ATOM 917 O O . LEU A 1 116 ? -4.593 2.814 6.989 1.00 98.44 116 LEU A O 1
ATOM 921 N N . ASP A 1 117 ? -4.548 0.699 7.771 1.00 98.56 117 ASP A N 1
ATOM 922 C CA . ASP A 1 117 ? -3.226 0.346 7.244 1.00 98.56 117 ASP A CA 1
ATOM 923 C C . ASP A 1 117 ? -3.205 0.446 5.706 1.00 98.56 117 ASP A C 1
ATOM 925 O O . ASP A 1 117 ? -2.337 1.114 5.136 1.00 98.56 117 ASP A O 1
ATOM 929 N N . GLU A 1 118 ? -4.206 -0.120 5.017 1.00 98.62 118 GLU A N 1
ATOM 930 C CA . GLU A 1 118 ? -4.336 -0.011 3.552 1.00 98.62 118 GLU A CA 1
ATOM 931 C C . GLU A 1 118 ? -4.564 1.447 3.107 1.00 98.62 118 GLU A C 1
ATOM 933 O O . GLU A 1 118 ? -3.948 1.908 2.143 1.00 98.62 118 GLU A O 1
ATOM 938 N N . ALA A 1 119 ? -5.403 2.213 3.817 1.00 98.56 119 ALA A N 1
ATOM 939 C CA . ALA A 1 119 ? -5.613 3.632 3.521 1.00 98.56 119 ALA A CA 1
ATOM 940 C C . ALA A 1 119 ? -4.320 4.454 3.667 1.00 98.56 119 ALA A C 1
ATOM 942 O O . ALA A 1 119 ? -4.087 5.383 2.884 1.00 98.56 119 ALA A O 1
ATOM 943 N N . HIS A 1 120 ? -3.475 4.110 4.642 1.00 98.50 120 HIS A N 1
ATOM 944 C CA . HIS A 1 120 ? -2.175 4.738 4.835 1.00 98.50 120 HIS A CA 1
ATOM 945 C C . HIS A 1 120 ? -1.196 4.373 3.713 1.00 98.50 120 HIS A C 1
ATOM 947 O O . HIS A 1 120 ? -0.645 5.278 3.087 1.00 98.50 120 HIS A O 1
ATOM 953 N N . ALA A 1 121 ? -1.063 3.085 3.377 1.00 98.44 121 ALA A N 1
ATOM 954 C CA . ALA A 1 121 ? -0.191 2.621 2.293 1.00 98.44 121 ALA A CA 1
ATOM 955 C C . ALA A 1 121 ? -0.574 3.216 0.921 1.00 98.44 121 ALA A C 1
ATOM 957 O O . ALA A 1 121 ? 0.283 3.483 0.079 1.00 98.44 121 ALA A O 1
ATOM 958 N N . LEU A 1 122 ? -1.868 3.471 0.692 1.00 98.25 122 LEU A N 1
ATOM 959 C CA . LEU A 1 122 ? -2.381 4.132 -0.515 1.00 98.25 122 LEU A CA 1
ATOM 960 C C . LEU A 1 122 ? -2.238 5.667 -0.491 1.00 98.25 122 LEU A C 1
ATOM 962 O O . LEU A 1 122 ? -2.551 6.327 -1.486 1.00 98.25 122 LEU A O 1
ATOM 966 N N . GLY A 1 123 ? -1.776 6.243 0.622 1.00 96.88 123 GLY A N 1
ATOM 967 C CA . GLY A 1 123 ? -1.536 7.676 0.792 1.00 96.88 123 GLY A CA 1
ATOM 968 C C . GLY A 1 123 ? -2.790 8.517 1.050 1.00 96.88 123 GLY A C 1
ATOM 969 O O . GLY A 1 123 ? -2.729 9.741 0.933 1.00 96.88 123 GLY A O 1
ATOM 970 N N . ALA A 1 124 ? -3.930 7.903 1.386 1.00 97.44 124 ALA A N 1
ATOM 971 C CA . ALA A 1 124 ? -5.157 8.642 1.700 1.00 97.44 124 ALA A CA 1
ATOM 972 C C . ALA A 1 124 ? -5.105 9.323 3.074 1.00 97.44 124 ALA A C 1
ATOM 974 O O . ALA A 1 124 ? -5.751 10.352 3.274 1.00 97.44 124 ALA A O 1
ATOM 975 N N . ILE A 1 125 ? -4.320 8.773 4.002 1.00 97.69 125 ILE A N 1
ATOM 976 C CA . ILE A 1 125 ? -4.048 9.360 5.315 1.00 97.69 125 ILE A CA 1
ATOM 977 C C . ILE A 1 125 ? -2.542 9.359 5.586 1.00 97.69 125 ILE A C 1
ATOM 979 O O . ILE A 1 125 ? -1.828 8.434 5.201 1.00 97.69 125 ILE A O 1
ATOM 983 N N . GLY A 1 126 ? -2.047 10.409 6.242 1.00 97.06 126 GLY A N 1
ATOM 984 C CA . GLY A 1 126 ? -0.636 10.518 6.628 1.00 97.06 126 GLY A CA 1
ATOM 985 C C . GLY A 1 126 ? -0.309 9.783 7.938 1.00 97.06 126 GLY A C 1
ATOM 986 O O . GLY A 1 126 ? -1.234 9.423 8.670 1.00 97.06 126 GLY A O 1
ATOM 987 N N . PRO A 1 127 ? 0.984 9.635 8.291 1.00 96.88 127 PRO A N 1
ATOM 988 C CA . PRO A 1 127 ? 1.418 8.872 9.470 1.00 96.88 127 PRO A CA 1
ATOM 989 C C . PRO A 1 127 ? 0.785 9.354 10.784 1.00 96.88 127 PRO A C 1
ATOM 991 O O . PRO A 1 127 ? 0.281 8.562 11.572 1.00 96.88 127 PRO A O 1
ATOM 994 N N . GLU A 1 128 ? 0.733 10.674 10.998 1.00 97.38 128 GLU A N 1
ATOM 995 C CA . GLU A 1 128 ? 0.141 11.266 12.208 1.00 97.38 128 GLU A CA 1
ATOM 996 C C . GLU A 1 128 ? -1.368 11.020 12.320 1.00 97.38 128 GLU A C 1
ATOM 998 O O . GLU A 1 128 ? -1.925 10.944 13.416 1.00 97.38 128 GLU A O 1
ATOM 1003 N N . GLN A 1 129 ? -2.057 10.960 11.179 1.00 97.75 129 GLN A N 1
ATOM 1004 C CA . GLN A 1 129 ? -3.488 10.693 11.147 1.00 97.75 129 GLN A CA 1
ATOM 1005 C C . GLN A 1 129 ? -3.761 9.206 11.358 1.00 97.75 129 GLN A C 1
ATOM 1007 O O . GLN A 1 129 ? -4.657 8.879 12.132 1.00 97.75 129 GLN A O 1
ATOM 1012 N N . TRP A 1 130 ? -2.982 8.334 10.713 1.00 98.25 130 TRP A N 1
ATOM 1013 C CA . TRP A 1 130 ? -3.041 6.889 10.911 1.00 98.25 130 TRP A CA 1
ATOM 1014 C C . TRP A 1 130 ? -2.869 6.529 12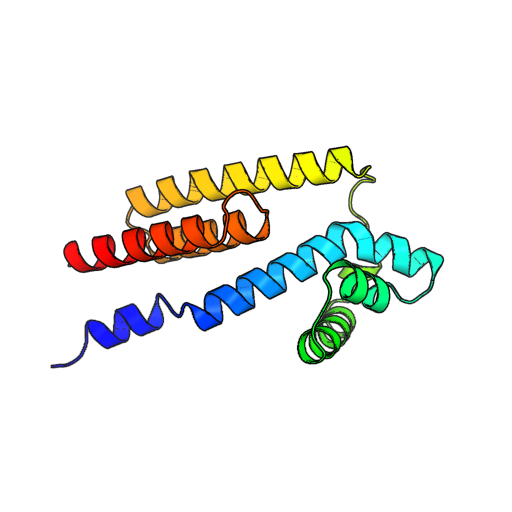.390 1.00 98.25 130 TRP A C 1
ATOM 1016 O O . TRP A 1 130 ? -3.755 5.904 12.965 1.00 98.25 130 TRP A O 1
ATOM 1026 N N . GLU A 1 131 ? -1.822 7.042 13.041 1.00 97.38 131 GLU A N 1
ATOM 1027 C CA . GLU A 1 131 ? -1.539 6.764 14.454 1.00 97.38 131 GLU A CA 1
ATOM 1028 C C . GLU A 1 131 ? -2.695 7.191 15.370 1.00 97.38 131 GLU A C 1
ATOM 1030 O O . GLU A 1 131 ? -3.153 6.441 16.232 1.00 97.38 131 GLU A O 1
ATOM 1035 N N . ARG A 1 132 ? -3.233 8.396 15.150 1.00 97.38 132 ARG A N 1
ATOM 1036 C CA . ARG A 1 132 ? -4.354 8.919 15.941 1.00 97.38 132 ARG A CA 1
ATOM 1037 C C . ARG A 1 132 ? -5.614 8.066 15.800 1.00 97.38 132 ARG A C 1
ATOM 1039 O O . ARG A 1 132 ? -6.322 7.858 16.782 1.00 97.38 132 ARG A O 1
ATOM 1046 N N . LEU A 1 133 ? -5.917 7.617 14.584 1.00 97.31 133 LEU A N 1
ATOM 1047 C CA . LEU A 1 133 ? -7.098 6.803 14.303 1.00 97.31 133 LEU A CA 1
ATOM 1048 C C . LEU A 1 133 ? -6.937 5.382 14.844 1.00 97.31 133 LEU A C 1
ATOM 1050 O O . LEU A 1 133 ? -7.868 4.878 15.465 1.00 97.31 133 LEU A O 1
ATOM 1054 N N . ARG A 1 134 ? -5.751 4.782 14.694 1.00 96.81 134 ARG A N 1
ATOM 1055 C CA . ARG A 1 134 ? -5.390 3.491 15.293 1.00 96.81 134 ARG A CA 1
ATOM 1056 C C . ARG A 1 134 ? -5.642 3.504 16.802 1.00 96.81 134 ARG A C 1
ATOM 1058 O O . ARG A 1 134 ? -6.396 2.679 17.313 1.00 96.81 134 ARG A O 1
ATOM 1065 N N . LEU A 1 135 ? -5.098 4.502 17.504 1.00 95.19 135 LEU A N 1
ATOM 1066 C CA . LEU A 1 135 ? -5.299 4.659 18.947 1.00 95.19 135 LEU A CA 1
ATOM 1067 C C . LEU A 1 135 ? -6.778 4.848 19.324 1.00 95.19 135 LEU A C 1
ATOM 1069 O O . LEU A 1 135 ? -7.226 4.295 20.328 1.00 95.19 135 LEU A O 1
ATOM 1073 N N . ALA A 1 136 ? -7.551 5.598 18.531 1.00 94.31 136 ALA A N 1
ATOM 1074 C CA . ALA A 1 136 ? -8.982 5.792 18.775 1.00 94.31 136 ALA A CA 1
ATOM 1075 C C . ALA A 1 136 ? -9.791 4.491 18.631 1.00 94.31 136 ALA A C 1
ATOM 1077 O O . ALA A 1 136 ? -10.674 4.226 19.454 1.00 94.31 136 ALA A O 1
ATOM 1078 N N . VAL A 1 137 ? -9.465 3.673 17.625 1.00 94.69 137 VAL A N 1
ATOM 1079 C CA . VAL A 1 137 ? -10.077 2.355 17.407 1.00 94.69 137 VAL A CA 1
ATOM 1080 C C . VAL A 1 137 ? -9.820 1.443 18.609 1.00 94.69 137 VAL A C 1
ATOM 1082 O O . VAL A 1 137 ? -10.768 0.902 19.176 1.00 94.69 137 VAL A O 1
ATOM 1085 N N . ILE A 1 138 ? -8.567 1.355 19.061 1.00 92.69 138 ILE A N 1
ATOM 1086 C CA . ILE A 1 138 ? -8.165 0.487 20.182 1.00 92.69 138 ILE A CA 1
ATOM 1087 C C . ILE A 1 138 ? -8.795 0.949 21.499 1.00 92.69 138 ILE A C 1
ATOM 1089 O O . ILE A 1 138 ? -9.425 0.160 22.195 1.00 92.69 138 ILE A O 1
ATOM 1093 N N . THR A 1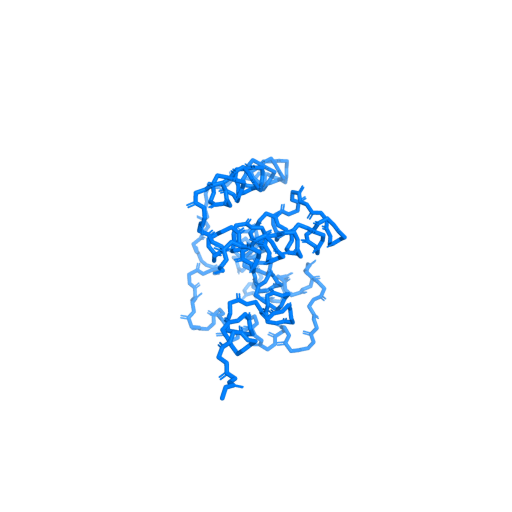 139 ? -8.716 2.248 21.806 1.00 90.31 139 THR A N 1
ATOM 1094 C CA . THR A 1 139 ? -9.250 2.802 23.066 1.00 90.31 139 THR A CA 1
ATOM 1095 C C . THR A 1 139 ? -10.757 2.565 23.198 1.00 90.31 139 THR A C 1
ATOM 1097 O O . THR A 1 139 ? -11.267 2.324 24.291 1.00 90.31 139 THR A O 1
ATOM 1100 N N . THR A 1 140 ? -11.491 2.637 22.084 1.00 86.00 140 THR A N 1
ATOM 1101 C CA . THR A 1 140 ? -12.945 2.430 22.092 1.00 86.00 140 THR A CA 1
ATOM 1102 C C . THR A 1 140 ? -13.304 0.953 22.238 1.00 86.00 140 THR A C 1
ATOM 1104 O O . THR A 1 140 ? -14.257 0.630 22.946 1.00 86.00 140 THR A O 1
ATOM 1107 N N . ALA A 1 141 ? -12.534 0.056 21.614 1.00 78.25 141 ALA A N 1
ATOM 1108 C CA . ALA A 1 141 ? -12.713 -1.385 21.763 1.00 78.25 141 ALA A CA 1
ATOM 1109 C C . ALA A 1 141 ? -12.482 -1.845 23.213 1.00 78.25 141 ALA A C 1
ATOM 1111 O O . ALA A 1 141 ? -13.215 -2.703 23.706 1.00 78.25 141 ALA A O 1
ATOM 1112 N N . ASP A 1 142 ? -11.524 -1.227 23.908 1.00 68.81 142 ASP A N 1
ATOM 1113 C CA . ASP A 1 142 ? -11.223 -1.516 25.314 1.00 68.81 142 ASP A CA 1
ATOM 1114 C C . ASP A 1 142 ? -12.309 -1.007 26.269 1.00 68.81 142 ASP A C 1
ATOM 1116 O O . ASP A 1 142 ? -12.625 -1.668 27.253 1.00 68.81 142 ASP A O 1
ATOM 1120 N N . GLY A 1 143 ? -12.921 0.145 25.975 1.00 60.97 143 GLY A N 1
ATOM 1121 C CA . GLY A 1 143 ? -14.010 0.707 26.785 1.00 60.97 143 GLY A CA 1
ATOM 1122 C C . GLY A 1 143 ? -15.375 0.030 26.596 1.00 60.97 143 GLY A C 1
ATOM 1123 O O . GLY A 1 143 ? -16.297 0.308 27.362 1.00 60.97 143 GLY A O 1
ATOM 1124 N N . ALA A 1 144 ? -15.522 -0.820 25.575 1.00 57.91 144 ALA A N 1
ATOM 1125 C CA . ALA A 1 144 ? -16.748 -1.564 25.276 1.00 57.91 144 ALA A CA 1
ATOM 1126 C C . ALA A 1 144 ? -16.788 -2.977 25.901 1.00 57.91 144 ALA A C 1
ATOM 1128 O O . ALA A 1 144 ? -17.789 -3.678 25.729 1.00 57.91 144 ALA A O 1
ATOM 1129 N N . ARG A 1 145 ? -15.719 -3.393 26.595 1.00 47.91 145 ARG A N 1
ATOM 1130 C CA . ARG A 1 145 ? -15.620 -4.661 27.342 1.00 47.91 145 ARG A CA 1
ATOM 1131 C C . ARG A 1 145 ? -15.932 -4.458 28.822 1.00 47.91 145 ARG A C 1
ATOM 1133 O O . ARG A 1 145 ? -16.551 -5.381 29.398 1.00 47.91 145 ARG A O 1
#

Radius of gyration: 17.55 Å; chains: 1; bounding box: 39×28×57 Å